Protein AF-S4GP01-F1 (afdb_monomer_lite)

Structure (mmCIF, N/CA/C/O backbone):
data_AF-S4GP01-F1
#
_entry.id   AF-S4GP01-F1
#
loop_
_atom_site.group_PDB
_atom_site.id
_atom_site.type_symbol
_atom_site.label_atom_id
_atom_site.label_alt_id
_atom_site.label_comp_id
_atom_site.label_asym_id
_atom_site.label_entity_id
_atom_site.label_seq_id
_atom_site.pdbx_PDB_ins_code
_atom_site.Cartn_x
_atom_site.Cartn_y
_atom_site.Cartn_z
_atom_site.occupancy
_atom_site.B_iso_or_equiv
_atom_site.auth_seq_id
_atom_site.auth_comp_id
_atom_site.auth_asym_id
_atom_site.auth_atom_id
_atom_site.pdbx_PDB_model_num
ATOM 1 N N . MET A 1 1 ? -23.301 -13.302 41.756 1.00 42.91 1 MET A N 1
ATOM 2 C CA . MET A 1 1 ? -23.776 -12.718 40.489 1.00 42.91 1 MET A CA 1
ATOM 3 C C . MET A 1 1 ? -22.878 -13.286 39.403 1.00 42.91 1 MET A C 1
ATOM 5 O O . MET A 1 1 ? -21.765 -12.812 39.250 1.00 42.91 1 MET A O 1
ATOM 9 N N . THR A 1 2 ? -23.254 -14.412 38.801 1.00 55.03 2 THR A N 1
ATOM 10 C CA . THR A 1 2 ? -22.461 -15.046 37.736 1.00 55.03 2 THR A CA 1
ATOM 11 C C . THR A 1 2 ? -22.940 -14.468 36.413 1.00 55.03 2 THR A C 1
ATOM 13 O O . THR A 1 2 ? -24.128 -14.587 36.111 1.00 55.03 2 THR A O 1
ATOM 16 N N . LEU A 1 3 ? -22.056 -13.786 35.683 1.00 57.97 3 LEU A N 1
ATOM 17 C CA . LEU A 1 3 ? -22.346 -13.335 34.323 1.00 57.97 3 LEU A CA 1
ATOM 18 C C . LEU A 1 3 ? -22.647 -14.571 33.469 1.00 57.97 3 LEU A C 1
ATOM 20 O O . LEU A 1 3 ? -22.011 -15.616 33.623 1.00 57.97 3 LEU A O 1
ATOM 24 N N . ASN A 1 4 ? -23.701 -14.487 32.663 1.00 71.94 4 ASN A N 1
ATOM 25 C CA . ASN A 1 4 ? -24.143 -15.597 31.838 1.00 71.94 4 ASN A CA 1
ATOM 26 C C . ASN A 1 4 ? -23.092 -15.808 30.729 1.00 71.94 4 ASN A C 1
ATOM 28 O O . ASN A 1 4 ? -22.753 -14.837 30.054 1.00 71.94 4 ASN A O 1
ATOM 32 N N . PRO A 1 5 ? -22.592 -17.031 30.479 1.00 66.88 5 PRO A N 1
ATOM 33 C CA . PRO A 1 5 ? -21.545 -17.266 29.476 1.00 66.88 5 PRO A CA 1
ATOM 34 C C . PRO A 1 5 ? -21.925 -16.813 28.056 1.00 66.88 5 PRO A C 1
ATOM 36 O O . PRO A 1 5 ? -21.061 -16.533 27.234 1.00 66.88 5 PRO A O 1
ATOM 39 N N . GLN A 1 6 ? -23.227 -16.729 27.770 1.00 60.84 6 GLN A N 1
ATOM 40 C CA . GLN A 1 6 ? -23.762 -16.228 26.501 1.00 60.84 6 GLN A CA 1
ATOM 41 C C . GLN A 1 6 ? -23.600 -14.706 26.351 1.00 60.84 6 GLN A C 1
ATOM 43 O O . GLN A 1 6 ? -23.393 -14.225 25.242 1.00 60.84 6 GLN A O 1
ATOM 48 N N . ASP A 1 7 ? -23.637 -13.952 27.453 1.00 61.69 7 ASP A N 1
ATOM 49 C CA . ASP A 1 7 ? -23.463 -12.496 27.428 1.00 61.69 7 ASP A CA 1
ATOM 50 C C . ASP A 1 7 ? -21.989 -12.129 27.187 1.00 61.69 7 ASP A C 1
ATOM 52 O O . ASP A 1 7 ? -21.701 -11.169 26.480 1.00 61.69 7 ASP A O 1
ATOM 56 N N . GLU A 1 8 ? -21.046 -12.933 27.692 1.00 60.78 8 GLU A N 1
ATOM 57 C CA . GLU A 1 8 ? -19.608 -12.758 27.436 1.00 60.78 8 GLU A CA 1
ATOM 58 C C . GLU A 1 8 ? -19.249 -13.024 25.967 1.00 60.78 8 GLU A C 1
ATOM 60 O O . GLU A 1 8 ? -18.508 -12.244 25.370 1.00 60.78 8 GLU A O 1
ATOM 65 N N . GLN A 1 9 ? -19.828 -14.060 25.347 1.00 59.84 9 GLN A N 1
ATOM 66 C CA . GLN A 1 9 ? -19.596 -14.337 23.925 1.00 59.84 9 GLN A CA 1
ATOM 67 C C . GLN A 1 9 ? -20.177 -13.251 23.017 1.00 59.84 9 GLN A C 1
ATOM 69 O O . GLN A 1 9 ? -19.524 -12.850 22.060 1.00 59.84 9 GLN A O 1
ATOM 74 N N . ASN A 1 10 ? -21.344 -12.704 23.356 1.00 60.78 10 ASN A N 1
ATOM 75 C CA . ASN A 1 10 ? -21.983 -11.644 22.576 1.00 60.78 10 ASN A CA 1
ATOM 76 C C . ASN A 1 10 ? -21.215 -10.306 22.674 1.00 60.78 10 ASN A C 1
ATOM 78 O O . ASN A 1 10 ? -21.103 -9.556 21.703 1.00 60.78 10 ASN A O 1
ATOM 82 N N . VAL A 1 11 ? -20.612 -10.015 23.833 1.00 59.97 11 VAL A N 1
ATOM 83 C CA . VAL A 1 11 ? -19.706 -8.865 24.021 1.00 59.97 11 VAL A CA 1
ATOM 84 C C . VAL A 1 11 ? -18.415 -9.051 23.219 1.00 59.97 11 VAL A C 1
ATOM 86 O O . VAL A 1 11 ? -17.938 -8.113 22.584 1.00 59.97 11 VAL A O 1
ATOM 89 N N . GLN A 1 12 ? -17.865 -10.263 23.198 1.00 59.28 12 GLN A N 1
ATOM 90 C CA . GLN A 1 12 ? -16.614 -10.553 22.503 1.00 59.28 12 GLN A CA 1
ATOM 91 C C . GLN A 1 12 ? -16.790 -10.592 20.977 1.00 59.28 12 GLN A C 1
ATOM 93 O O . GLN A 1 12 ? -15.940 -10.095 20.244 1.00 59.28 12 GLN A O 1
ATOM 98 N N . GLU A 1 13 ? -17.920 -11.106 20.492 1.00 59.53 13 GLU A N 1
ATOM 99 C CA . GLU A 1 13 ? -18.292 -11.091 19.077 1.00 59.53 13 GLU A CA 1
ATOM 100 C C . GLU A 1 13 ? -18.581 -9.660 18.601 1.00 59.53 13 GLU A C 1
ATOM 102 O O . GLU A 1 13 ? -18.035 -9.224 17.593 1.00 59.53 13 GLU A O 1
ATOM 107 N N . SER A 1 14 ? -19.333 -8.868 19.371 1.00 59.72 14 SER A N 1
ATOM 108 C CA . SER A 1 14 ? -19.593 -7.462 19.029 1.00 59.72 14 SER A CA 1
ATOM 109 C C . SER A 1 14 ? -18.340 -6.577 19.053 1.00 59.72 14 SER A C 1
ATOM 111 O O . SER A 1 14 ? -18.248 -5.664 18.230 1.00 59.72 14 SER A O 1
ATOM 113 N N . GLN A 1 15 ? -17.361 -6.850 19.922 1.00 58.56 15 GLN A N 1
ATOM 114 C CA . GLN A 1 15 ? -16.045 -6.197 19.877 1.00 58.56 15 GLN A CA 1
ATOM 115 C C . GLN A 1 15 ? -15.236 -6.615 18.648 1.00 58.56 15 GLN A C 1
ATOM 117 O O . GLN A 1 15 ? -14.696 -5.757 17.961 1.00 58.56 15 GLN A O 1
ATOM 122 N N . ASN A 1 16 ? -15.226 -7.902 18.306 1.00 58.97 16 ASN A N 1
ATOM 123 C CA . ASN A 1 16 ? -14.490 -8.409 17.147 1.00 58.97 16 ASN A CA 1
ATOM 124 C C . ASN A 1 16 ? -15.037 -7.843 15.820 1.00 58.97 16 ASN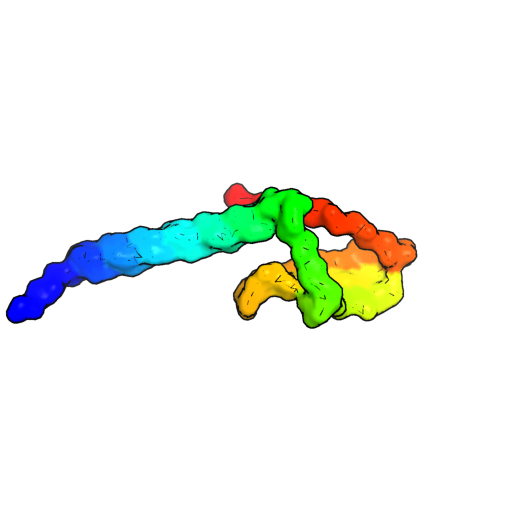 A C 1
ATOM 126 O O . ASN A 1 16 ? -14.283 -7.488 14.915 1.00 58.97 16 ASN A O 1
ATOM 130 N N . ILE A 1 17 ? -16.360 -7.671 15.724 1.00 57.94 17 ILE A N 1
ATOM 131 C CA . ILE A 1 17 ? -16.997 -7.010 14.579 1.00 57.94 17 ILE A CA 1
ATOM 132 C C . ILE A 1 17 ? -16.635 -5.516 14.527 1.00 57.94 17 ILE A C 1
ATOM 134 O O . ILE A 1 17 ? -16.318 -5.003 13.454 1.00 57.94 17 ILE A O 1
ATOM 138 N N . GLN A 1 18 ? -16.616 -4.814 15.665 1.00 59.75 18 GLN A N 1
ATOM 139 C CA . GLN A 1 18 ? -16.183 -3.409 15.725 1.00 59.75 18 GLN A CA 1
ATOM 140 C C . GLN A 1 18 ? -14.707 -3.239 15.335 1.00 59.75 18 GLN A C 1
ATOM 142 O O . GLN A 1 18 ? -14.388 -2.325 14.572 1.00 59.75 18 GLN A O 1
ATOM 147 N N . ASP A 1 19 ? -13.838 -4.152 15.777 1.00 57.81 19 ASP A N 1
ATOM 148 C CA . ASP A 1 19 ? -12.414 -4.180 15.436 1.00 57.81 19 ASP A CA 1
ATOM 149 C C . ASP A 1 19 ? -12.198 -4.432 13.933 1.00 57.81 19 ASP A C 1
ATOM 151 O O . ASP A 1 19 ? -11.415 -3.743 13.280 1.00 57.81 19 ASP A O 1
ATOM 155 N N . ALA A 1 20 ? -12.949 -5.351 13.322 1.00 59.59 20 ALA A N 1
ATOM 156 C CA . ALA A 1 20 ? -12.892 -5.569 11.876 1.00 59.59 20 ALA A CA 1
ATOM 157 C C . ALA A 1 20 ? -13.328 -4.324 11.075 1.00 59.59 20 ALA A C 1
ATOM 159 O O . ALA A 1 20 ? -12.711 -3.984 10.057 1.00 59.59 20 ALA A O 1
ATOM 160 N N . HIS A 1 21 ? -14.360 -3.614 11.543 1.00 62.12 21 HIS A N 1
ATOM 161 C CA . HIS A 1 21 ? -14.855 -2.405 10.883 1.00 62.12 21 HIS A CA 1
ATOM 162 C C . HIS A 1 21 ? -13.880 -1.224 10.981 1.00 62.12 21 HIS A C 1
ATOM 164 O O . HIS A 1 21 ? -13.675 -0.540 9.978 1.00 62.12 21 HIS A O 1
ATOM 170 N N . ILE A 1 22 ? -13.197 -1.020 12.115 1.00 62.66 22 ILE A N 1
ATOM 171 C CA . ILE A 1 22 ? -12.214 0.071 12.246 1.00 62.66 22 ILE A CA 1
ATOM 172 C C . ILE A 1 22 ? -11.020 -0.104 11.296 1.00 62.66 22 ILE A C 1
ATOM 174 O O . ILE A 1 22 ? -10.549 0.884 10.725 1.00 62.66 22 ILE A O 1
ATOM 178 N N . PHE A 1 23 ? -10.555 -1.337 11.051 1.00 62.78 23 PHE A N 1
ATOM 179 C CA . PHE A 1 23 ? -9.485 -1.581 10.073 1.00 62.78 23 PHE A CA 1
ATOM 180 C C . PHE A 1 23 ? -9.932 -1.267 8.648 1.00 62.78 23 PHE A C 1
ATOM 182 O O . PHE A 1 23 ? -9.176 -0.682 7.867 1.00 62.78 23 PHE A O 1
ATOM 189 N N . TYR A 1 24 ? -11.166 -1.640 8.314 1.00 64.81 24 TYR A N 1
ATOM 190 C CA . TYR A 1 24 ? -11.747 -1.387 7.005 1.00 64.81 24 TYR A CA 1
ATOM 191 C C . TYR A 1 24 ? -11.934 0.113 6.749 1.00 64.81 24 TYR A C 1
ATOM 193 O O . TYR A 1 24 ? -11.557 0.607 5.683 1.00 64.81 24 TYR A O 1
ATOM 201 N N . ASP A 1 25 ? -12.426 0.849 7.742 1.00 66.12 25 ASP A N 1
ATOM 202 C CA . ASP A 1 25 ? -12.657 2.289 7.641 1.00 66.12 25 ASP A CA 1
ATOM 203 C C . ASP A 1 25 ? -11.343 3.070 7.524 1.00 66.12 25 ASP A C 1
ATOM 205 O O . ASP A 1 25 ? -11.230 3.967 6.686 1.00 66.12 25 ASP A O 1
ATOM 209 N N . TYR A 1 26 ? -10.305 2.691 8.280 1.00 64.88 26 TYR A N 1
ATOM 210 C CA . TYR A 1 26 ? -8.979 3.305 8.154 1.00 64.88 26 TYR A CA 1
ATOM 211 C C . TYR A 1 26 ? -8.310 2.999 6.813 1.00 64.88 26 TYR A C 1
ATOM 213 O O . TYR A 1 26 ? -7.729 3.897 6.203 1.00 64.88 26 TYR A O 1
ATOM 221 N N . ALA A 1 27 ? -8.406 1.758 6.327 1.00 64.12 27 ALA A N 1
ATOM 222 C CA . ALA A 1 27 ? -7.827 1.370 5.043 1.00 64.12 27 ALA A CA 1
ATOM 223 C C . ALA A 1 27 ? -8.495 2.090 3.859 1.00 64.12 27 ALA A C 1
ATOM 225 O O . ALA A 1 27 ? -7.819 2.420 2.879 1.00 64.12 27 ALA A O 1
ATOM 226 N N . LYS A 1 28 ? -9.808 2.349 3.952 1.00 66.44 28 LYS A N 1
ATOM 227 C CA . LYS A 1 28 ? -10.602 2.964 2.879 1.00 66.44 28 LYS A CA 1
ATOM 228 C C . LYS A 1 28 ? -10.769 4.474 2.989 1.00 66.44 28 LYS A C 1
ATOM 230 O O . LYS A 1 28 ? -11.282 5.069 2.044 1.00 66.44 28 LYS A O 1
ATOM 235 N N . ASN A 1 29 ? -10.329 5.108 4.075 1.00 66.31 29 ASN A N 1
ATOM 236 C CA . ASN A 1 29 ? -10.421 6.555 4.220 1.00 66.31 29 ASN A CA 1
ATOM 237 C C . ASN A 1 29 ? -9.468 7.267 3.231 1.00 66.31 29 ASN A C 1
ATOM 239 O O . ASN A 1 29 ? -8.250 7.216 3.404 1.00 66.31 29 ASN A O 1
ATOM 243 N N . PRO A 1 30 ? -9.986 7.994 2.222 1.00 55.47 30 PRO A N 1
ATOM 244 C CA . PRO A 1 30 ? -9.156 8.662 1.218 1.00 55.47 30 PRO A CA 1
ATOM 245 C C . PRO A 1 30 ? -8.383 9.870 1.761 1.00 55.47 30 PRO A C 1
ATOM 247 O O . PRO A 1 30 ? -7.484 10.375 1.092 1.00 55.47 30 PRO A O 1
ATOM 250 N N . LEU A 1 31 ? -8.719 10.334 2.968 1.00 56.22 31 LEU A N 1
ATOM 251 C CA . LEU A 1 31 ? -7.999 11.381 3.689 1.00 56.22 31 LEU A CA 1
ATOM 252 C C . LEU A 1 31 ? -6.965 10.813 4.668 1.00 56.22 31 LEU A C 1
ATOM 254 O O . LEU A 1 31 ? -6.150 11.576 5.191 1.00 56.22 31 LEU A O 1
ATOM 258 N N . ALA A 1 32 ? -6.966 9.497 4.911 1.00 61.94 32 ALA A N 1
ATOM 259 C CA . ALA A 1 32 ? -5.963 8.834 5.732 1.00 61.94 32 ALA A CA 1
ATOM 260 C C . ALA A 1 32 ? -4.658 8.697 4.939 1.00 61.94 32 ALA A C 1
ATOM 262 O O . ALA A 1 32 ? -4.292 7.632 4.445 1.00 61.94 32 ALA A O 1
ATOM 263 N N . LYS A 1 33 ? -3.941 9.812 4.800 1.00 64.19 33 LYS A N 1
ATOM 264 C CA . LYS A 1 33 ? -2.537 9.771 4.402 1.00 64.19 33 LYS A CA 1
ATOM 265 C C . LYS A 1 33 ? -1.719 9.218 5.559 1.00 64.19 33 LYS A C 1
ATOM 267 O O . LYS A 1 33 ? -1.877 9.654 6.701 1.00 64.19 33 LYS A O 1
ATOM 272 N N . ALA A 1 34 ? -0.831 8.278 5.254 1.00 64.12 34 ALA A N 1
ATOM 273 C CA . ALA A 1 34 ? 0.144 7.816 6.226 1.00 64.12 34 ALA A CA 1
ATOM 274 C C . ALA A 1 34 ? 1.021 8.991 6.672 1.00 64.12 34 ALA A C 1
ATOM 276 O O . ALA A 1 34 ? 1.431 9.820 5.856 1.00 64.12 34 ALA A O 1
ATOM 277 N N . LYS A 1 35 ? 1.310 9.073 7.973 1.00 74.62 35 LYS A N 1
ATOM 278 C CA . LYS A 1 35 ? 2.304 10.028 8.470 1.00 74.62 35 LYS A CA 1
ATOM 279 C C . LYS A 1 35 ? 3.666 9.627 7.913 1.00 74.62 35 LYS A C 1
ATOM 281 O O . LYS A 1 35 ? 3.979 8.441 7.891 1.00 74.62 35 LYS A O 1
ATOM 286 N N . GLU A 1 36 ? 4.505 10.590 7.541 1.00 76.44 36 GLU A N 1
ATOM 287 C CA . GLU A 1 36 ? 5.842 10.284 7.002 1.00 76.44 36 GLU A CA 1
ATOM 288 C C . GLU A 1 36 ? 6.690 9.443 7.967 1.00 76.44 36 GLU A C 1
ATOM 290 O O . GLU A 1 36 ? 7.425 8.563 7.538 1.00 76.44 36 GLU A O 1
ATOM 295 N N . SER A 1 37 ? 6.511 9.620 9.280 1.00 83.94 37 SER A N 1
ATOM 296 C CA . SER A 1 37 ? 7.172 8.803 10.308 1.00 83.94 37 SER A CA 1
ATOM 297 C C . SER A 1 37 ? 6.786 7.318 10.283 1.00 83.94 37 SER A C 1
ATOM 299 O O . SER A 1 37 ? 7.444 6.506 10.924 1.00 83.94 37 SER A O 1
ATOM 301 N N . GLN A 1 38 ? 5.692 6.966 9.607 1.00 83.88 38 GLN A N 1
ATOM 302 C CA . GLN A 1 38 ? 5.168 5.603 9.470 1.00 83.88 38 GLN A CA 1
ATOM 303 C C . GLN A 1 38 ? 5.482 4.999 8.095 1.00 83.88 38 GLN A C 1
ATOM 305 O O . GLN A 1 38 ? 4.988 3.918 7.768 1.00 83.88 38 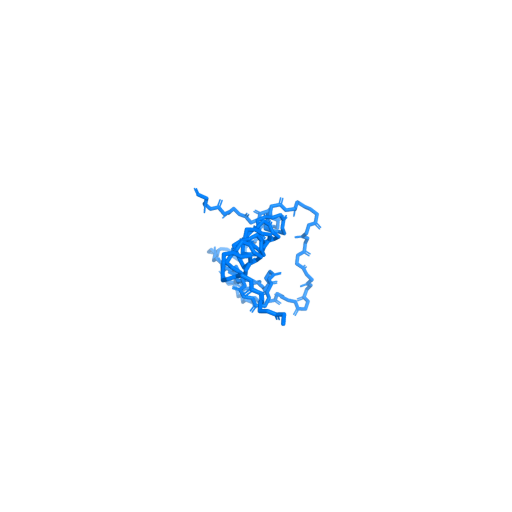GLN A O 1
ATOM 310 N N . VAL A 1 39 ? 6.286 5.691 7.285 1.00 87.31 39 VAL A N 1
ATOM 311 C CA . VAL A 1 39 ? 6.683 5.266 5.947 1.00 87.31 39 VAL A CA 1
ATOM 312 C C . VAL A 1 39 ? 8.194 5.096 5.908 1.00 87.31 39 VAL A C 1
ATOM 314 O O . VAL A 1 39 ? 8.947 6.011 6.226 1.00 87.31 39 VAL A O 1
ATOM 317 N N . ILE A 1 40 ? 8.643 3.926 5.463 1.00 91.12 40 ILE A N 1
ATOM 318 C CA . ILE A 1 40 ? 10.041 3.682 5.109 1.00 91.12 40 ILE A CA 1
ATOM 319 C C . ILE A 1 40 ? 10.105 3.251 3.645 1.00 91.12 40 ILE A C 1
ATOM 321 O O . ILE A 1 40 ? 9.282 2.460 3.182 1.00 91.12 40 ILE A O 1
ATOM 325 N N . SER A 1 41 ? 11.056 3.789 2.889 1.00 91.31 41 SER A N 1
ATOM 326 C CA . SER A 1 41 ? 11.177 3.519 1.457 1.00 91.31 41 SER A CA 1
ATOM 327 C C . SER A 1 41 ? 12.629 3.365 1.022 1.00 91.31 41 SER A C 1
ATOM 329 O O . SER A 1 41 ? 13.557 3.915 1.615 1.00 91.31 41 SER A O 1
ATOM 331 N N . GLY A 1 42 ? 12.810 2.589 -0.041 1.00 89.69 42 GLY A N 1
ATOM 332 C CA . GLY A 1 42 ? 14.039 2.499 -0.813 1.00 89.69 42 GLY A CA 1
ATOM 333 C C . GLY A 1 42 ? 13.779 2.873 -2.269 1.00 89.69 42 GLY A C 1
ATOM 334 O O . GLY A 1 42 ? 12.703 3.341 -2.629 1.00 89.69 42 GLY A O 1
ATOM 335 N N . LYS A 1 43 ? 14.760 2.624 -3.140 1.00 91.75 43 LYS A N 1
ATOM 336 C CA . LYS A 1 43 ? 14.686 3.003 -4.563 1.00 91.75 43 LYS A CA 1
ATOM 337 C C . LYS A 1 43 ? 13.445 2.457 -5.288 1.00 91.75 43 LYS A C 1
ATOM 339 O O . LYS A 1 43 ? 12.907 3.124 -6.161 1.00 91.75 43 LYS A O 1
ATOM 344 N N . ASN A 1 44 ? 13.010 1.250 -4.934 1.00 94.81 44 ASN A N 1
ATOM 345 C CA . ASN A 1 44 ? 11.978 0.505 -5.662 1.00 94.81 44 ASN A CA 1
ATOM 346 C C . ASN A 1 44 ? 10.869 -0.041 -4.760 1.00 94.81 44 ASN A C 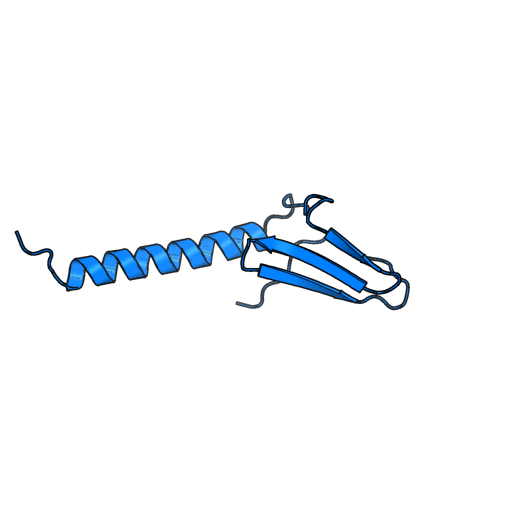1
ATOM 348 O O . ASN A 1 44 ? 9.961 -0.711 -5.239 1.00 94.81 44 ASN A O 1
ATOM 352 N N . TRP A 1 45 ? 10.940 0.217 -3.457 1.00 92.75 45 TRP A N 1
ATOM 353 C CA . TRP A 1 45 ? 10.006 -0.344 -2.490 1.00 92.75 45 TRP A CA 1
ATOM 354 C C . TRP A 1 45 ? 9.589 0.697 -1.458 1.00 92.75 45 TRP A C 1
ATOM 356 O O . TRP A 1 45 ? 10.356 1.605 -1.133 1.00 92.75 45 TRP A O 1
ATOM 366 N N . ARG A 1 46 ? 8.380 0.541 -0.927 1.00 91.94 46 ARG A N 1
ATOM 367 C CA . ARG A 1 46 ? 7.845 1.342 0.172 1.00 91.94 46 ARG A CA 1
ATOM 368 C C . ARG A 1 46 ? 7.063 0.448 1.124 1.00 91.94 46 ARG A C 1
ATOM 370 O O . ARG A 1 46 ? 6.303 -0.415 0.694 1.00 91.94 46 ARG A O 1
ATOM 377 N N . ILE A 1 47 ? 7.280 0.655 2.415 1.00 90.00 47 ILE A N 1
ATOM 378 C CA . ILE A 1 47 ? 6.561 -0.009 3.497 1.00 90.00 47 ILE A CA 1
ATOM 379 C C . ILE A 1 47 ? 5.872 1.075 4.314 1.00 90.00 47 ILE A C 1
ATOM 381 O O . ILE A 1 47 ? 6.495 2.062 4.710 1.00 90.00 47 ILE A O 1
ATOM 385 N N . THR A 1 48 ? 4.582 0.891 4.562 1.00 88.19 48 THR A N 1
ATOM 386 C CA . THR A 1 48 ? 3.756 1.839 5.306 1.00 88.19 48 THR A CA 1
ATOM 387 C C . THR A 1 48 ? 3.016 1.121 6.419 1.00 88.19 48 THR A C 1
ATOM 389 O O . THR A 1 48 ? 2.293 0.158 6.165 1.00 88.19 48 THR A O 1
ATOM 392 N N . LEU A 1 49 ? 3.175 1.600 7.649 1.00 85.31 49 LEU A N 1
ATOM 393 C CA . LEU A 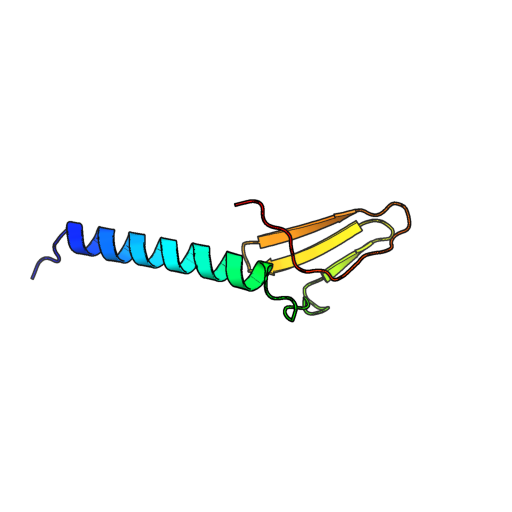1 49 ? 2.397 1.129 8.789 1.00 85.31 49 LEU A CA 1
ATOM 394 C C . LEU A 1 49 ? 1.043 1.850 8.796 1.00 85.31 49 LEU A C 1
ATOM 396 O O . LEU A 1 49 ? 0.994 3.069 8.956 1.00 85.31 49 LEU A O 1
ATOM 400 N N . ILE A 1 50 ? -0.045 1.103 8.599 1.00 78.69 50 ILE A N 1
ATOM 401 C CA . ILE A 1 50 ? -1.415 1.639 8.629 1.00 78.69 50 ILE A CA 1
ATOM 402 C C . ILE A 1 50 ? -1.947 1.596 10.066 1.00 78.69 50 ILE A C 1
ATOM 404 O O . ILE A 1 50 ? -2.503 2.579 10.550 1.00 78.69 50 ILE A O 1
ATOM 408 N N . THR A 1 51 ? -1.724 0.479 10.761 1.00 74.31 51 THR A N 1
ATOM 409 C CA . THR A 1 51 ? -2.000 0.285 12.194 1.00 74.31 51 THR A CA 1
ATOM 410 C C . THR A 1 51 ? -0.896 -0.572 12.809 1.00 74.31 51 THR A C 1
ATOM 412 O O . THR A 1 51 ? -0.089 -1.140 12.077 1.00 74.31 51 THR A O 1
ATOM 415 N N . ASP A 1 52 ? -0.896 -0.752 14.131 1.00 79.38 52 ASP A N 1
ATOM 416 C CA . ASP A 1 52 ? 0.061 -1.626 14.831 1.00 79.38 52 ASP A CA 1
ATOM 417 C C . ASP A 1 52 ? 0.035 -3.090 14.343 1.00 79.38 52 ASP A C 1
ATOM 419 O O . ASP A 1 52 ? 0.952 -3.856 14.626 1.00 79.38 52 ASP A O 1
ATOM 423 N N . SER A 1 53 ? -1.002 -3.497 13.603 1.00 77.56 53 SER A N 1
ATOM 424 C CA . SER A 1 53 ? -1.159 -4.856 13.065 1.00 77.56 53 SER A CA 1
ATOM 425 C C . SER A 1 53 ? -1.391 -4.912 11.549 1.00 77.56 53 SER A C 1
ATOM 427 O O . SER A 1 53 ? -1.564 -6.002 11.008 1.00 77.56 53 SER A O 1
ATOM 429 N N . LEU A 1 54 ? -1.373 -3.775 10.840 1.00 78.00 54 LEU A N 1
ATOM 430 C CA . LEU A 1 54 ? -1.583 -3.710 9.390 1.00 78.00 54 LEU A CA 1
ATOM 431 C C . LEU A 1 54 ? -0.455 -2.938 8.707 1.00 78.00 54 LEU A C 1
ATOM 433 O O . LEU A 1 54 ? -0.257 -1.742 8.933 1.00 78.00 54 LEU A O 1
ATOM 437 N N . VAL A 1 55 ? 0.237 -3.624 7.800 1.00 83.81 55 VAL A N 1
ATOM 438 C CA . VAL A 1 55 ? 1.332 -3.072 7.000 1.00 83.81 55 VAL A CA 1
ATOM 439 C C . VAL A 1 55 ? 0.971 -3.152 5.522 1.00 83.81 55 VAL A C 1
ATOM 441 O O . VAL A 1 55 ? 0.473 -4.171 5.046 1.00 83.81 55 VAL A O 1
ATOM 444 N N . ARG A 1 56 ? 1.264 -2.083 4.783 1.00 85.31 56 ARG A N 1
ATOM 445 C CA . ARG A 1 56 ? 1.191 -2.033 3.323 1.00 85.31 56 ARG A CA 1
ATOM 446 C C . ARG A 1 56 ? 2.590 -2.140 2.732 1.00 85.31 56 ARG A C 1
ATOM 448 O O . ARG A 1 56 ? 3.507 -1.444 3.163 1.00 85.31 56 ARG A O 1
ATOM 455 N N . LEU A 1 57 ? 2.723 -3.012 1.739 1.00 87.88 57 LEU A N 1
ATOM 456 C CA . LEU A 1 57 ? 3.954 -3.261 0.999 1.00 87.88 57 LEU A CA 1
ATOM 457 C C . LEU A 1 57 ? 3.736 -2.854 -0.453 1.00 87.88 57 LEU A C 1
ATOM 459 O O . LEU A 1 57 ? 2.791 -3.312 -1.093 1.00 87.88 57 LEU A O 1
ATOM 463 N N . GLU A 1 58 ? 4.606 -1.999 -0.969 1.00 90.06 58 GLU A N 1
ATOM 464 C CA . GLU A 1 58 ? 4.525 -1.496 -2.335 1.00 90.06 58 GLU A CA 1
ATOM 465 C C . GLU A 1 58 ? 5.863 -1.679 -3.041 1.00 90.06 58 GLU A C 1
ATOM 467 O O . GL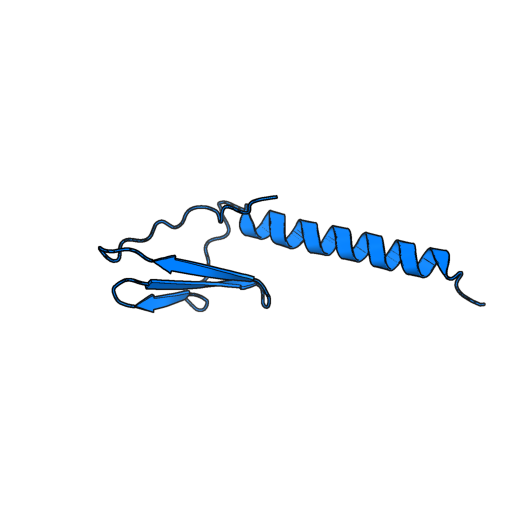U A 1 58 ? 6.925 -1.417 -2.472 1.00 90.06 58 GLU A O 1
ATOM 472 N N . TRP A 1 59 ? 5.802 -2.098 -4.303 1.00 89.94 59 TRP A N 1
ATOM 473 C CA . TRP A 1 59 ? 6.949 -2.215 -5.196 1.00 89.94 59 TRP A CA 1
ATOM 474 C C . TRP A 1 59 ? 6.684 -1.448 -6.488 1.00 89.94 59 TRP A C 1
ATOM 476 O O . TRP A 1 59 ? 5.572 -1.472 -7.013 1.00 89.94 59 TRP A O 1
ATOM 486 N N . SER A 1 60 ? 7.716 -0.793 -7.010 1.00 90.75 60 SER A N 1
ATOM 487 C CA . SER A 1 60 ? 7.666 -0.057 -8.266 1.00 90.75 60 SER A CA 1
ATOM 488 C C . SER A 1 60 ? 9.007 -0.147 -8.991 1.00 90.75 60 SER A C 1
ATOM 490 O O . SER A 1 60 ? 10.062 0.099 -8.406 1.00 90.75 60 SER A O 1
ATOM 492 N N . GLU A 1 61 ? 8.995 -0.479 -10.284 1.00 90.19 61 GLU A N 1
ATOM 493 C CA . GLU A 1 61 ? 10.216 -0.570 -11.103 1.00 90.19 61 GLU A CA 1
ATOM 494 C C . GLU A 1 61 ? 10.908 0.786 -11.291 1.00 90.19 61 GLU A C 1
ATOM 496 O O . GLU A 1 61 ? 12.136 0.849 -11.366 1.00 90.19 61 GLU A O 1
ATOM 501 N N . ASN A 1 62 ? 10.140 1.877 -11.309 1.00 90.81 62 ASN A N 1
ATOM 502 C CA . ASN A 1 62 ? 10.661 3.236 -11.463 1.00 90.81 62 ASN A CA 1
ATOM 503 C C . ASN A 1 62 ? 10.745 4.016 -10.138 1.00 90.81 62 ASN A C 1
ATOM 505 O O . ASN A 1 62 ? 11.189 5.162 -10.144 1.00 90.81 62 ASN A O 1
ATOM 509 N N . GLY A 1 63 ? 10.328 3.414 -9.017 1.00 85.69 63 GLY A N 1
ATOM 510 C CA . GLY A 1 63 ? 10.305 4.062 -7.701 1.00 85.69 63 GLY A CA 1
ATOM 511 C C . GLY A 1 63 ? 9.185 5.092 -7.516 1.00 85.69 63 GLY A C 1
ATOM 512 O O . GLY A 1 63 ? 9.170 5.807 -6.518 1.00 85.69 63 GLY A O 1
ATOM 513 N N . GLY A 1 64 ? 8.246 5.189 -8.461 1.00 85.75 64 GLY A N 1
ATOM 514 C CA . GLY A 1 64 ? 7.050 6.013 -8.325 1.00 85.75 64 GLY A CA 1
ATOM 515 C C . GLY A 1 64 ? 5.987 5.304 -7.490 1.00 85.75 64 GLY A C 1
ATOM 516 O O . GLY A 1 64 ? 5.659 4.149 -7.770 1.00 85.75 64 GLY A O 1
ATOM 517 N N . PHE A 1 65 ? 5.427 6.005 -6.502 1.00 84.00 65 PHE A N 1
ATOM 518 C CA . PHE A 1 65 ? 4.335 5.520 -5.655 1.00 84.00 65 PHE A CA 1
ATOM 519 C C . PHE A 1 65 ? 3.140 6.473 -5.718 1.00 84.00 65 PHE A C 1
ATOM 521 O O . PHE A 1 65 ? 3.314 7.688 -5.821 1.00 84.00 65 PHE A O 1
ATOM 528 N N . VAL A 1 66 ? 1.926 5.922 -5.641 1.00 76.38 66 VAL A N 1
ATOM 529 C CA . VAL A 1 66 ? 0.679 6.696 -5.617 1.00 76.38 66 VAL A CA 1
ATOM 530 C C . VAL A 1 66 ? 0.024 6.532 -4.254 1.00 76.38 66 VAL A C 1
ATOM 532 O O . VAL A 1 66 ? -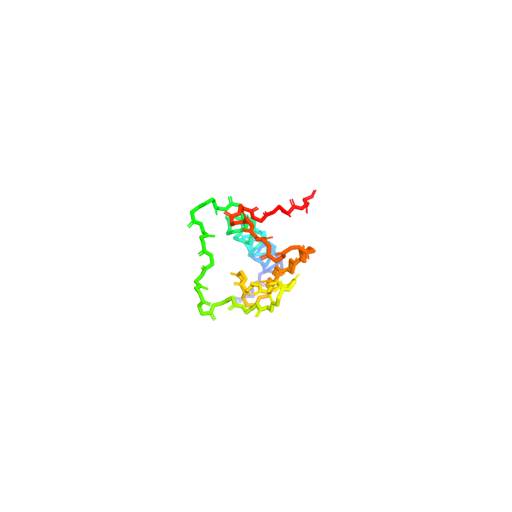0.334 5.424 -3.853 1.00 76.38 66 VAL A O 1
ATOM 535 N N . ASP A 1 67 ? -0.182 7.649 -3.562 1.00 72.62 67 ASP A N 1
ATOM 536 C CA . ASP A 1 67 ? -0.914 7.692 -2.295 1.00 72.62 67 ASP A CA 1
ATOM 537 C C . ASP A 1 67 ? -2.421 7.646 -2.559 1.00 72.62 67 ASP A C 1
ATOM 539 O O . ASP A 1 67 ? -3.134 8.644 -2.463 1.00 72.62 67 ASP A O 1
ATOM 543 N N . ALA A 1 68 ? -2.884 6.463 -2.954 1.00 70.50 68 ALA A N 1
ATOM 544 C CA . ALA A 1 68 ? -4.290 6.116 -3.101 1.00 70.50 68 ALA A CA 1
ATOM 545 C C . ALA A 1 68 ? -4.768 5.276 -1.898 1.00 70.50 68 ALA A C 1
ATOM 547 O O . ALA A 1 68 ? -3.941 4.603 -1.264 1.00 70.50 68 ALA A O 1
ATOM 548 N N . PRO A 1 69 ? -6.086 5.272 -1.601 1.00 66.94 69 PRO A N 1
ATOM 549 C CA . PRO A 1 69 ? -6.670 4.448 -0.542 1.00 66.94 69 PRO A CA 1
ATOM 550 C C . PRO A 1 69 ? -6.229 2.985 -0.650 1.00 66.94 69 PRO A C 1
ATOM 552 O O . PRO A 1 69 ? -6.058 2.460 -1.753 1.00 66.94 69 PRO A O 1
ATOM 555 N N . THR A 1 70 ? -6.033 2.319 0.488 1.00 63.91 70 THR A N 1
ATOM 556 C CA . THR A 1 70 ? -5.573 0.927 0.500 1.00 63.91 70 THR A CA 1
ATOM 557 C C . THR A 1 70 ? -6.712 0.021 0.053 1.00 63.91 70 THR A C 1
ATOM 559 O O . THR A 1 70 ? -7.774 -0.024 0.673 1.00 63.91 70 THR A O 1
ATOM 562 N N . GLN A 1 71 ? -6.501 -0.711 -1.042 1.00 60.25 71 GLN A N 1
ATOM 563 C CA . GLN A 1 71 ? -7.491 -1.660 -1.529 1.00 60.25 71 GLN A CA 1
ATOM 564 C C . GLN A 1 71 ? -7.426 -2.943 -0.698 1.00 60.25 71 GLN A C 1
ATOM 566 O O . GLN A 1 71 ? -6.497 -3.734 -0.821 1.00 60.25 71 GLN A O 1
ATOM 571 N N . THR A 1 72 ? -8.426 -3.143 0.152 1.00 58.69 72 THR A N 1
ATOM 572 C CA . THR A 1 72 ? -8.689 -4.412 0.833 1.00 58.69 72 THR A CA 1
ATOM 573 C C . THR A 1 72 ? -9.667 -5.247 0.006 1.00 58.69 72 THR A C 1
ATOM 575 O O . THR A 1 72 ? -10.715 -4.746 -0.416 1.00 58.69 72 THR A O 1
ATOM 578 N N . VAL A 1 73 ? -9.317 -6.512 -0.246 1.00 46.56 73 VAL A N 1
ATOM 579 C CA . VAL A 1 73 ? -10.279 -7.531 -0.691 1.00 46.56 73 VAL A CA 1
ATOM 580 C C . VAL A 1 73 ? -11.035 -7.981 0.558 1.00 46.56 73 VAL A C 1
ATOM 582 O O . VAL A 1 73 ? -10.400 -8.371 1.536 1.00 46.56 73 VAL A O 1
ATOM 585 N N . VAL A 1 74 ? -12.360 -7.841 0.534 1.00 52.00 74 VAL A N 1
ATOM 586 C CA . VAL A 1 74 ? -13.293 -8.365 1.547 1.00 52.00 74 VAL A CA 1
ATOM 587 C C . VAL A 1 74 ? -13.887 -9.665 1.044 1.00 52.00 74 VAL A C 1
ATOM 589 O O . VAL A 1 74 ? -14.175 -9.717 -0.175 1.00 52.00 74 VAL A O 1
#

pLDDT: mean 71.69, std 13.48, range [42.91, 94.81]

Organism: NCBI:txid1261066

Secondary structure (DSSP, 8-state):
-PPPHHHHHHHHHHHHHHHHHHHHHHHH-TT-PPPGGGEEE-SSEEEEEEETTEEEEEE-SS-----PPP----

Sequence (74 aa):
MTLNPQDEQNVQESQNIQDAHIFYDYAKNPLAKAKESQVISGKNWRITLITDSLVRLEWSENGGFVDAPTQTVV

Radius of gyration: 17.73 Å; chains: 1; bounding box: 39×29×52 Å

Foldseek 3Di:
DDDDVVVVVVVVVVVVVVVVVVVVCLLQPQPNDADPVQWDDDQFWIWGDSDPPDIDIDGHPRSDDDSGRHDDDD